Protein AF-A0A522DNY0-F1 (afdb_monomer_lite)

Structure (mmCIF, N/CA/C/O backbone):
data_AF-A0A522DNY0-F1
#
_entry.id   AF-A0A522DNY0-F1
#
loop_
_atom_site.group_PDB
_atom_site.id
_atom_site.type_symbol
_atom_site.label_atom_id
_atom_site.label_alt_id
_atom_site.label_comp_id
_atom_site.label_asym_id
_atom_site.label_entity_id
_atom_site.label_seq_id
_atom_site.pdbx_PDB_ins_code
_atom_site.Cartn_x
_atom_site.Cartn_y
_atom_site.Cartn_z
_atom_site.occupancy
_atom_site.B_iso_or_equiv
_atom_site.auth_seq_id
_atom_site.auth_comp_id
_atom_site.auth_asym_id
_atom_site.auth_atom_id
_atom_site.pdbx_PDB_model_num
ATOM 1 N N . MET A 1 1 ? -30.143 -0.072 40.957 1.00 42.34 1 MET A N 1
ATOM 2 C CA . MET A 1 1 ? -28.776 0.482 41.104 1.00 42.34 1 MET A CA 1
ATOM 3 C C . MET A 1 1 ? -27.860 0.169 39.897 1.00 42.34 1 MET A C 1
ATOM 5 O O . MET A 1 1 ? -26.720 -0.208 40.100 1.00 42.34 1 MET A O 1
ATOM 9 N N . ARG A 1 2 ? -28.293 0.332 38.629 1.00 51.50 2 ARG A N 1
ATOM 10 C CA . ARG A 1 2 ? -27.444 0.028 37.440 1.00 51.50 2 ARG A CA 1
ATOM 11 C C . ARG A 1 2 ? -26.803 1.249 36.758 1.00 51.50 2 ARG A C 1
ATOM 13 O O . ARG A 1 2 ? -25.937 1.082 35.916 1.00 51.50 2 ARG A O 1
ATOM 20 N N . ARG A 1 3 ? -27.183 2.473 37.142 1.00 47.75 3 ARG A N 1
ATOM 21 C CA . ARG A 1 3 ? -26.620 3.720 36.584 1.00 47.75 3 ARG A CA 1
ATOM 22 C C . ARG A 1 3 ? -25.229 4.086 37.120 1.00 47.75 3 ARG A C 1
ATOM 24 O O . ARG A 1 3 ? -24.562 4.895 36.500 1.00 47.75 3 ARG A O 1
ATOM 31 N N . ALA A 1 4 ? -24.793 3.503 38.238 1.00 50.81 4 ALA A N 1
ATOM 32 C CA . ALA A 1 4 ? -23.504 3.826 38.858 1.00 50.81 4 ALA A CA 1
ATOM 33 C C . ALA A 1 4 ? -22.299 3.112 38.211 1.00 50.81 4 ALA A C 1
ATOM 35 O O . ALA A 1 4 ? -21.166 3.451 38.522 1.00 50.81 4 ALA A O 1
ATOM 36 N N . ALA A 1 5 ? -22.541 2.136 37.327 1.00 57.25 5 ALA A N 1
ATOM 37 C CA . ALA A 1 5 ? -21.500 1.398 36.605 1.00 57.25 5 ALA A CA 1
ATOM 38 C C . ALA A 1 5 ? -21.316 1.872 35.149 1.00 57.25 5 ALA A C 1
ATOM 40 O O . ALA A 1 5 ? -20.497 1.317 34.424 1.00 57.25 5 ALA A O 1
ATOM 41 N N . LEU A 1 6 ? -22.101 2.861 34.708 1.00 62.12 6 LEU A N 1
ATOM 42 C CA . LEU A 1 6 ? -21.990 3.452 33.377 1.00 62.12 6 LEU A CA 1
ATOM 43 C C . LEU A 1 6 ? -21.106 4.697 33.451 1.00 62.12 6 LEU A C 1
ATOM 45 O O . LEU A 1 6 ? -21.244 5.498 34.378 1.00 62.12 6 LEU A O 1
ATOM 49 N N . ALA A 1 7 ? -20.217 4.849 32.470 1.00 62.66 7 ALA A N 1
ATOM 50 C CA . ALA A 1 7 ? -19.355 6.016 32.337 1.00 62.66 7 ALA A CA 1
ATOM 51 C C . ALA A 1 7 ? -20.195 7.302 32.292 1.00 62.66 7 ALA A C 1
ATOM 53 O O . ALA A 1 7 ? -21.151 7.402 31.519 1.00 62.66 7 ALA A O 1
ATOM 54 N N . GLN A 1 8 ? -19.853 8.277 33.137 1.00 65.25 8 GLN A N 1
ATOM 55 C CA . GLN A 1 8 ? -20.550 9.566 33.181 1.00 65.25 8 GLN A CA 1
ATOM 56 C C . GLN A 1 8 ? -19.907 10.591 32.250 1.00 65.25 8 GLN A C 1
ATOM 58 O O . GLN A 1 8 ? -20.594 11.502 31.783 1.00 65.25 8 GLN A O 1
ATOM 63 N N . LYS A 1 9 ? -18.611 10.436 31.960 1.00 73.88 9 LYS A N 1
ATOM 64 C CA . LYS A 1 9 ? -17.871 11.268 31.014 1.00 73.88 9 LYS A CA 1
ATOM 65 C C . LYS A 1 9 ? -17.245 10.417 29.912 1.00 73.88 9 LYS A C 1
ATOM 67 O O . LYS A 1 9 ? -16.915 9.258 30.159 1.00 73.88 9 LYS A O 1
ATOM 72 N N . PRO A 1 10 ? -17.064 10.973 28.699 1.00 73.88 10 PRO A N 1
ATOM 73 C CA . PRO A 1 10 ? -16.437 10.248 27.594 1.00 73.88 10 PRO A CA 1
ATOM 74 C C . PRO A 1 10 ? -15.044 9.719 27.962 1.00 73.88 10 PRO A C 1
ATOM 76 O O . PRO A 1 10 ? -14.684 8.611 27.584 1.00 73.88 10 PRO A O 1
ATOM 79 N N . GLU A 1 11 ? -14.302 10.473 28.773 1.00 77.75 11 GLU A N 1
ATOM 80 C CA . GLU A 1 11 ? -12.969 10.111 29.272 1.00 77.75 11 GLU A CA 1
ATOM 81 C C . GLU A 1 11 ? -12.954 8.825 30.121 1.00 77.75 11 GLU A C 1
ATOM 83 O O . GLU A 1 11 ? -11.937 8.137 30.171 1.00 77.75 11 GLU A O 1
ATOM 88 N N . ASP A 1 12 ? -14.076 8.478 30.762 1.00 74.38 12 ASP A N 1
ATOM 89 C CA . ASP A 1 12 ? -14.190 7.290 31.619 1.00 74.38 12 ASP A CA 1
ATOM 90 C C . ASP A 1 12 ? -14.415 6.004 30.799 1.00 74.38 12 ASP A C 1
ATOM 92 O O . ASP A 1 12 ? -14.353 4.888 31.326 1.00 74.38 12 ASP A O 1
ATOM 96 N 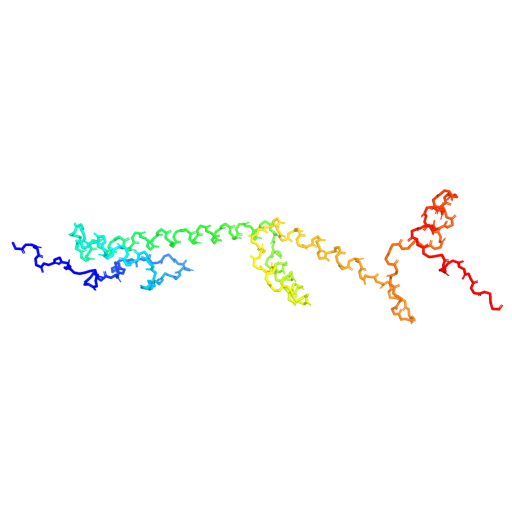N . VAL A 1 13 ? -14.705 6.144 29.501 1.00 74.44 13 VAL A N 1
ATOM 97 C CA . VAL A 1 13 ? -14.929 5.026 28.585 1.00 74.44 13 VAL A CA 1
ATOM 98 C C . VAL A 1 13 ? -13.583 4.517 28.076 1.00 74.44 13 VAL A C 1
ATOM 100 O O . VAL A 1 13 ? -12.924 5.147 27.245 1.00 74.44 13 VAL A O 1
ATOM 103 N N . LYS A 1 14 ? -13.188 3.335 28.550 1.00 78.75 14 LYS A N 1
ATOM 104 C CA . LYS A 1 14 ? -11.971 2.653 28.101 1.00 78.75 14 LYS A CA 1
ATOM 105 C C . LYS A 1 14 ? -12.127 2.137 26.670 1.00 78.75 14 LYS A C 1
ATOM 107 O O . LYS A 1 14 ? -13.038 1.367 26.383 1.00 78.75 14 LYS A O 1
ATOM 112 N N . ILE A 1 15 ? -11.216 2.555 25.794 1.00 80.94 15 ILE A N 1
ATOM 113 C CA . ILE A 1 15 ? -11.073 2.037 24.430 1.00 80.94 15 ILE A CA 1
ATOM 114 C C . ILE A 1 15 ? -10.021 0.930 24.491 1.00 80.94 15 ILE A C 1
ATOM 116 O O . ILE A 1 15 ? -8.822 1.192 24.439 1.00 80.94 15 ILE A O 1
ATOM 120 N N . GLU A 1 16 ? -10.473 -0.305 24.659 1.00 83.56 16 GLU A N 1
ATOM 121 C CA . GLU A 1 16 ? -9.613 -1.487 24.724 1.00 83.56 16 GLU A CA 1
ATOM 122 C C . GLU A 1 16 ? -10.162 -2.553 23.775 1.00 83.56 16 GLU A C 1
ATOM 124 O O . GLU A 1 16 ? -11.381 -2.689 23.633 1.00 83.56 16 GLU A O 1
ATOM 129 N N . LEU A 1 17 ? -9.266 -3.303 23.125 1.00 81.50 17 LEU A N 1
ATOM 130 C CA . LEU A 1 17 ? -9.658 -4.471 22.339 1.00 81.50 17 LEU A CA 1
ATOM 131 C C . LEU A 1 17 ? -10.264 -5.544 23.256 1.00 81.50 17 LEU A C 1
ATOM 133 O O . LEU A 1 17 ? -9.814 -5.690 24.399 1.00 81.50 17 LEU A O 1
ATOM 137 N N . PRO A 1 18 ? -11.225 -6.339 22.759 1.00 80.69 18 PRO A N 1
ATOM 138 C CA . PRO A 1 18 ? -11.672 -7.536 23.456 1.00 80.69 18 PRO A CA 1
ATOM 139 C C . PRO A 1 18 ? -10.493 -8.461 23.760 1.00 80.69 18 PRO A C 1
ATOM 141 O O . PRO A 1 18 ? -9.578 -8.607 22.948 1.00 80.69 18 PRO A O 1
ATOM 144 N N . LYS A 1 19 ? -10.529 -9.132 24.914 1.00 77.88 19 LYS A N 1
ATOM 145 C CA . LYS A 1 19 ? -9.466 -10.069 25.326 1.00 77.88 19 LYS A CA 1
ATOM 146 C C . LYS A 1 19 ? -9.294 -11.238 24.355 1.00 77.88 19 LYS A C 1
ATOM 148 O O . LYS A 1 19 ? -8.193 -11.766 24.237 1.00 77.88 19 LYS A O 1
ATOM 153 N N . ASP A 1 20 ? -10.369 -11.591 23.658 1.00 78.25 20 ASP A N 1
ATOM 154 C CA . ASP A 1 20 ? -10.414 -12.696 22.703 1.00 78.25 20 ASP A CA 1
ATOM 155 C C . ASP A 1 20 ? -10.153 -12.243 21.256 1.00 78.25 20 ASP A C 1
ATOM 157 O O . ASP A 1 20 ? -10.244 -13.049 20.331 1.00 78.25 20 ASP A O 1
ATOM 161 N N . PHE A 1 21 ? -9.822 -10.963 21.033 1.00 77.56 21 PHE A N 1
ATOM 162 C CA . PHE A 1 21 ? -9.539 -10.447 19.698 1.00 77.56 21 PHE A CA 1
ATOM 163 C C . PHE A 1 21 ? -8.267 -11.082 19.133 1.00 77.56 21 PHE A C 1
ATOM 165 O O . PHE A 1 21 ? -7.156 -10.869 19.626 1.00 77.56 21 PHE A O 1
ATOM 172 N N . GLN A 1 22 ? -8.436 -11.851 18.062 1.00 76.50 22 GLN A N 1
ATOM 173 C CA . GLN A 1 22 ? -7.336 -12.446 17.322 1.00 76.50 22 GLN A CA 1
ATOM 174 C C . GLN A 1 22 ? -7.057 -11.609 16.086 1.00 76.50 22 GLN A C 1
ATOM 176 O O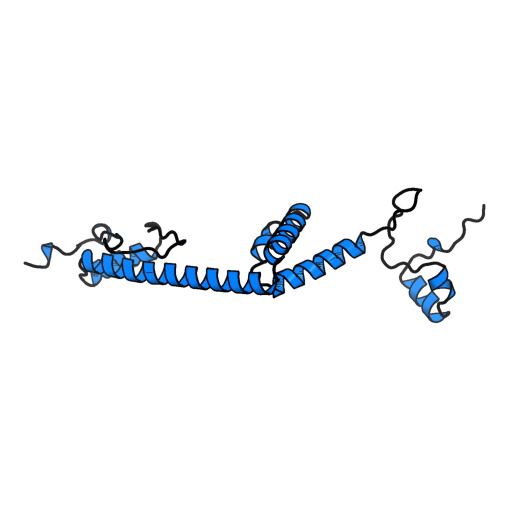 . GLN A 1 22 ? -7.929 -11.432 15.241 1.00 76.50 22 GLN A O 1
ATOM 181 N N . VAL A 1 23 ? -5.822 -11.133 15.957 1.00 72.62 23 VAL A N 1
ATOM 182 C CA . VAL A 1 23 ? -5.384 -10.474 14.729 1.00 72.62 23 VAL A CA 1
ATOM 183 C C . VAL A 1 23 ? -5.042 -11.552 13.694 1.00 72.62 23 VAL A C 1
ATOM 185 O O . VAL A 1 23 ? -4.209 -12.417 13.981 1.00 72.62 23 VAL A O 1
ATOM 188 N N . PRO A 1 24 ? -5.651 -11.534 12.496 1.00 66.81 24 PRO A N 1
ATOM 189 C CA . PRO A 1 24 ? -5.217 -12.356 11.373 1.00 66.81 24 PRO A CA 1
ATOM 190 C C . PRO A 1 24 ? -3.706 -12.261 11.118 1.00 66.81 24 PRO A C 1
ATOM 192 O O . PRO A 1 24 ? -3.104 -11.192 11.238 1.00 66.81 24 PRO A O 1
ATOM 195 N N . GLN A 1 25 ? -3.084 -13.390 10.757 1.00 61.88 25 GLN A N 1
ATOM 196 C CA . GLN A 1 25 ? -1.635 -13.463 10.548 1.00 61.88 25 GLN A CA 1
ATOM 197 C C . GLN A 1 25 ? -1.156 -12.418 9.528 1.00 61.88 25 GLN A C 1
ATOM 199 O O . GLN A 1 25 ? -1.651 -12.361 8.404 1.00 61.88 25 GLN A O 1
ATOM 204 N N . GLY A 1 26 ? -0.144 -11.636 9.914 1.00 62.62 26 GLY A N 1
ATOM 205 C CA . GLY A 1 26 ? 0.544 -10.692 9.027 1.00 62.62 26 GLY A CA 1
ATOM 206 C C . GLY A 1 26 ? -0.020 -9.269 8.997 1.00 62.62 26 GLY A C 1
ATOM 207 O O . GLY A 1 26 ? 0.540 -8.438 8.287 1.00 62.62 26 GLY A O 1
ATOM 208 N N . VAL A 1 27 ? -1.068 -8.967 9.770 1.00 67.19 27 VAL A N 1
ATOM 209 C CA . VAL A 1 27 ? -1.576 -7.599 9.956 1.00 67.19 27 VAL A CA 1
ATOM 210 C C . VAL A 1 27 ? -1.310 -7.153 11.393 1.00 67.19 27 VAL A C 1
ATOM 212 O O . VAL A 1 27 ? -1.513 -7.922 12.327 1.00 67.19 27 VAL A O 1
ATOM 215 N N . GLU A 1 28 ? -0.828 -5.925 11.589 1.00 70.31 28 GLU A N 1
ATOM 216 C CA . GLU A 1 28 ? -0.639 -5.338 12.919 1.00 70.31 28 GLU A CA 1
ATOM 217 C C . GLU A 1 28 ? -1.739 -4.299 13.161 1.00 70.31 28 GLU A C 1
ATOM 219 O O . GLU A 1 28 ? -1.717 -3.219 12.579 1.00 70.31 28 GLU A O 1
ATOM 224 N N . PHE A 1 29 ? -2.703 -4.610 14.031 1.00 78.38 29 PHE A N 1
ATOM 225 C CA . PHE A 1 29 ? -3.708 -3.636 14.453 1.00 78.38 29 PHE A CA 1
ATOM 226 C C . PHE A 1 29 ? -3.307 -3.010 15.788 1.00 78.38 29 PHE A C 1
ATOM 228 O O . PHE A 1 29 ? -3.197 -3.696 16.805 1.00 78.38 29 PHE A O 1
ATOM 235 N N . LYS A 1 30 ? -3.116 -1.690 15.792 1.00 80.06 30 LYS A N 1
ATOM 236 C CA . LYS A 1 30 ? -2.884 -0.893 17.001 1.00 80.06 30 LYS A CA 1
ATOM 237 C C . LYS A 1 30 ? -4.023 0.101 17.174 1.00 80.06 30 LYS A C 1
ATOM 239 O O . LYS A 1 30 ? -4.356 0.835 16.243 1.00 80.06 30 LYS A O 1
ATOM 244 N N . ILE A 1 31 ? -4.591 0.151 18.378 1.00 80.31 31 ILE A N 1
ATOM 245 C CA . ILE A 1 31 ? -5.485 1.246 18.755 1.00 80.31 31 ILE A CA 1
ATOM 246 C C . ILE A 1 31 ? -4.640 2.516 18.812 1.00 80.31 31 ILE A C 1
ATOM 248 O O . ILE A 1 31 ? -3.714 2.617 19.615 1.00 80.31 31 ILE A O 1
ATOM 252 N N . ASP A 1 32 ? -4.988 3.481 17.972 1.00 80.88 32 ASP A N 1
ATOM 253 C CA . ASP A 1 32 ? -4.467 4.836 18.066 1.00 80.88 32 ASP A CA 1
ATOM 254 C C . ASP A 1 32 ? -5.525 5.728 18.733 1.00 80.88 32 ASP A C 1
ATOM 256 O O . ASP A 1 32 ? -6.503 6.099 18.079 1.00 80.88 32 ASP A O 1
ATOM 260 N N . PRO A 1 33 ? -5.364 6.075 20.021 1.00 72.31 33 PRO A N 1
ATOM 261 C CA . PRO A 1 33 ? -6.342 6.870 20.754 1.00 72.31 33 PRO A CA 1
ATOM 262 C C . PRO A 1 33 ? -6.451 8.315 20.243 1.00 72.31 33 PRO A C 1
ATOM 264 O O . PRO A 1 33 ? -7.411 8.999 20.587 1.00 72.31 33 PRO A O 1
ATOM 267 N N . ALA A 1 34 ? -5.511 8.790 19.414 1.00 78.50 34 ALA A N 1
ATOM 268 C CA . ALA A 1 34 ? -5.590 10.113 18.800 1.00 78.50 34 ALA A CA 1
ATOM 269 C C . ALA A 1 34 ? -6.613 10.178 17.653 1.00 78.50 34 ALA A C 1
ATOM 271 O O . ALA A 1 34 ? -6.960 11.268 17.188 1.00 78.50 34 ALA A O 1
ATOM 272 N N . LYS A 1 35 ? -7.115 9.027 17.186 1.00 80.00 35 LYS A N 1
ATOM 273 C CA . LYS A 1 35 ? -8.083 8.975 16.095 1.00 80.00 35 LYS A CA 1
ATOM 274 C C . LYS A 1 35 ? -9.438 9.569 16.514 1.00 80.00 35 LYS A C 1
ATOM 276 O O . LYS A 1 35 ? -10.016 9.158 17.526 1.00 80.00 35 LYS A O 1
ATOM 281 N N . PRO A 1 36 ? -10.003 10.499 15.723 1.00 85.06 36 PRO A N 1
ATOM 282 C CA . PRO A 1 36 ? -11.230 11.208 16.084 1.00 85.06 36 PRO A CA 1
ATOM 283 C C . PRO A 1 36 ? -12.455 10.288 16.190 1.00 85.06 36 PRO A C 1
ATOM 285 O O . PRO A 1 36 ? -13.424 10.643 16.865 1.00 85.06 36 PRO A O 1
ATOM 288 N N . GLU A 1 37 ? -12.450 9.113 15.551 1.00 85.50 37 GLU A N 1
ATOM 289 C CA . GLU A 1 37 ? -13.510 8.113 15.709 1.00 85.50 37 GLU A CA 1
ATOM 290 C C . GLU A 1 37 ? -13.659 7.598 17.147 1.00 85.50 37 GLU A C 1
ATOM 292 O O . GLU A 1 37 ? -14.791 7.402 17.591 1.00 85.50 37 GLU A O 1
ATOM 297 N N . PHE A 1 38 ? -12.570 7.453 17.911 1.00 85.06 38 PHE A N 1
ATOM 298 C CA . PHE A 1 38 ? -12.655 6.948 19.282 1.00 85.06 38 PHE A CA 1
ATOM 299 C C . PHE A 1 38 ? -13.244 7.986 20.235 1.00 85.06 38 PHE A C 1
ATOM 301 O O . PHE A 1 38 ? -14.091 7.640 21.053 1.00 85.06 38 PHE A O 1
ATOM 308 N N . ALA A 1 39 ? -12.927 9.272 20.059 1.00 86.06 39 ALA A N 1
ATOM 309 C CA . ALA A 1 39 ? -13.575 10.346 20.815 1.00 86.06 39 ALA A CA 1
ATOM 310 C C . ALA A 1 39 ? -15.094 10.402 20.547 1.00 86.06 39 ALA A C 1
ATOM 312 O O . ALA A 1 39 ? -15.901 10.580 21.464 1.00 86.06 39 ALA A O 1
ATOM 313 N N . LYS A 1 40 ? -15.510 10.192 19.289 1.00 87.75 40 LYS A N 1
ATOM 314 C CA . LYS A 1 40 ? -16.934 10.091 18.923 1.00 87.75 40 LYS A CA 1
ATOM 315 C C . LYS A 1 40 ? -17.592 8.857 19.536 1.00 87.75 40 LYS A C 1
ATOM 317 O O . LYS A 1 40 ? -18.728 8.957 19.996 1.00 87.75 40 LYS A O 1
ATOM 322 N N . LEU A 1 41 ? -16.890 7.724 19.566 1.00 87.38 41 LEU A N 1
ATOM 323 C CA . LEU A 1 41 ? -17.370 6.489 20.183 1.00 87.38 41 LEU A CA 1
ATOM 324 C C . LEU A 1 41 ? -17.571 6.660 21.691 1.00 87.38 41 LEU A C 1
ATOM 326 O O . LEU A 1 41 ? -18.626 6.299 22.200 1.00 87.38 41 LEU A O 1
ATOM 330 N N . GLN A 1 42 ? -16.621 7.281 22.391 1.00 85.88 42 GLN A N 1
ATOM 331 C CA . GLN A 1 42 ? -16.740 7.594 23.817 1.00 85.88 42 GLN A CA 1
ATOM 332 C C . GLN A 1 42 ? -17.928 8.527 24.100 1.00 85.88 42 GLN A C 1
ATOM 334 O O . GLN A 1 42 ? -18.726 8.274 25.004 1.00 85.88 42 GLN A O 1
ATOM 339 N N . ALA A 1 43 ? -18.105 9.581 23.295 1.00 86.81 43 ALA A N 1
ATOM 340 C CA . ALA A 1 43 ? -19.244 10.489 23.426 1.00 86.81 43 ALA A CA 1
ATOM 341 C C . ALA A 1 43 ? -20.587 9.785 23.154 1.00 86.81 43 ALA A C 1
ATOM 343 O O . ALA A 1 43 ? -21.566 10.005 23.872 1.00 86.81 43 ALA A O 1
ATOM 344 N N . ALA A 1 44 ? -20.637 8.913 22.144 1.00 86.25 44 ALA A N 1
ATOM 345 C CA . ALA A 1 44 ? -21.809 8.098 21.842 1.00 86.25 44 ALA A CA 1
ATOM 346 C C . ALA A 1 44 ? -22.104 7.094 22.966 1.00 86.25 44 ALA A C 1
ATOM 348 O O . ALA A 1 44 ? -23.262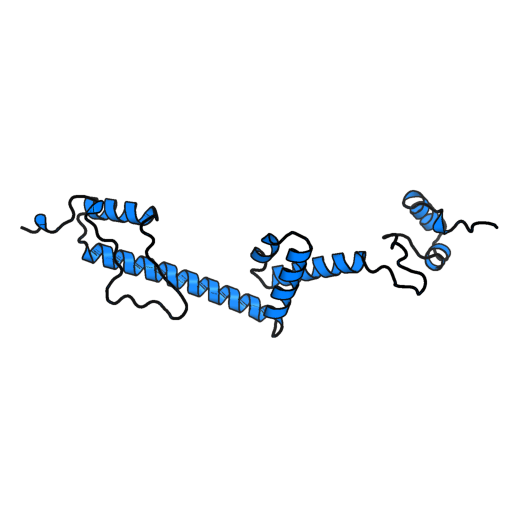 6.937 23.351 1.00 86.25 44 ALA A O 1
ATOM 349 N N . ALA A 1 45 ? -21.073 6.475 23.540 1.00 87.94 45 ALA A N 1
ATOM 350 C CA . ALA A 1 45 ? -21.205 5.536 24.643 1.00 87.94 45 ALA A CA 1
ATOM 351 C C . ALA A 1 45 ? -21.856 6.185 25.866 1.00 87.94 45 ALA A C 1
ATOM 353 O O . ALA A 1 45 ? -22.828 5.647 26.391 1.00 87.94 45 ALA A O 1
ATOM 354 N N . VAL A 1 46 ? -21.419 7.385 26.253 1.00 86.81 46 VAL A N 1
ATOM 355 C CA . VAL A 1 46 ? -22.047 8.135 27.354 1.00 86.81 46 VAL A CA 1
ATOM 356 C C . VAL A 1 46 ? -23.470 8.561 27.003 1.00 86.81 46 VAL A C 1
ATOM 358 O O . VAL A 1 46 ? -24.388 8.368 27.800 1.00 86.81 46 VAL A O 1
ATOM 361 N N . LYS A 1 47 ? -23.689 9.093 25.792 1.00 87.31 47 LYS A N 1
ATOM 362 C CA . LYS A 1 47 ? -25.014 9.543 25.335 1.00 87.31 47 LYS A CA 1
ATOM 363 C C . LYS A 1 47 ? -26.052 8.417 25.345 1.00 87.31 47 LYS A C 1
ATOM 365 O O . LYS A 1 47 ? -27.215 8.662 25.658 1.00 87.31 47 LYS A O 1
ATOM 370 N N . HIS A 1 48 ? -25.640 7.204 24.984 1.00 86.75 48 HIS A N 1
ATOM 371 C CA . HIS A 1 48 ? -26.519 6.041 24.869 1.00 86.75 48 HIS A CA 1
ATOM 372 C C . HIS A 1 48 ? -26.453 5.096 26.077 1.00 86.75 48 HIS A C 1
ATOM 374 O O . HIS A 1 48 ? -27.188 4.113 26.115 1.00 86.75 48 HIS A O 1
ATOM 380 N N . GLY A 1 49 ? -25.627 5.404 27.081 1.00 85.12 49 GLY A N 1
ATOM 381 C CA . GLY A 1 49 ? -25.470 4.581 28.277 1.00 85.12 49 GLY A CA 1
ATOM 382 C C . GLY A 1 49 ? -24.890 3.195 27.986 1.00 85.12 49 GLY A C 1
ATOM 383 O O . GLY A 1 49 ? -25.329 2.220 28.593 1.00 85.12 49 GLY A O 1
ATOM 384 N N . LEU A 1 50 ? -23.941 3.100 27.050 1.00 83.94 50 LEU A N 1
ATOM 385 C CA . LEU A 1 50 ? -23.218 1.860 26.765 1.00 83.94 50 LEU A CA 1
ATOM 386 C C . LEU A 1 50 ? -22.250 1.534 27.910 1.00 83.94 50 LEU A C 1
ATOM 388 O O . LEU A 1 50 ? -21.611 2.425 28.475 1.00 83.94 50 LEU A O 1
ATOM 392 N N . SER A 1 51 ? -22.138 0.249 28.251 1.00 83.06 51 SER A N 1
ATOM 393 C CA . SER A 1 51 ? -21.107 -0.234 29.172 1.00 83.06 51 SER A CA 1
ATOM 394 C C . SER A 1 51 ? -19.740 -0.249 28.486 1.00 83.06 51 SER A C 1
ATOM 396 O O . SER A 1 51 ? -19.652 -0.344 27.263 1.00 83.06 51 SER A O 1
ATOM 398 N N . SER A 1 52 ? -18.661 -0.211 29.269 1.00 79.00 52 SER A N 1
ATOM 399 C CA . SER A 1 52 ? -17.300 -0.327 28.728 1.00 79.00 52 SER A CA 1
ATOM 400 C C . SER A 1 52 ? -17.076 -1.646 27.983 1.00 79.00 52 SER A C 1
ATOM 402 O O . SER A 1 52 ? -16.381 -1.654 26.979 1.00 79.00 52 SER A O 1
ATOM 404 N N . GLU A 1 53 ? -17.709 -2.737 28.427 1.00 81.62 53 GLU A N 1
ATOM 405 C CA . GLU A 1 53 ? -17.681 -4.035 27.736 1.00 81.62 53 GLU A CA 1
ATOM 406 C C . GLU A 1 53 ? -18.311 -3.942 26.340 1.00 81.62 53 GLU A C 1
ATOM 408 O O . GLU A 1 53 ? -17.671 -4.298 25.357 1.00 81.62 53 GLU A O 1
ATOM 413 N N . ALA A 1 54 ? -19.496 -3.330 26.225 1.00 84.06 54 ALA A N 1
ATOM 414 C CA . ALA A 1 54 ? -20.137 -3.111 24.929 1.00 84.06 54 ALA A CA 1
ATOM 415 C C . ALA A 1 54 ? -19.304 -2.195 24.014 1.00 84.06 54 ALA A C 1
ATOM 417 O O . ALA A 1 54 ? -19.315 -2.352 22.796 1.00 84.06 54 ALA A O 1
ATOM 418 N N . VAL A 1 55 ? -18.573 -1.232 24.583 1.00 86.06 55 VAL A N 1
ATOM 419 C CA . VAL A 1 55 ? -17.638 -0.399 23.813 1.00 86.06 55 VAL A CA 1
ATOM 420 C C . VAL A 1 55 ? -16.443 -1.216 23.328 1.00 86.06 55 VAL A C 1
ATOM 422 O O . VAL A 1 55 ? -16.086 -1.094 22.159 1.00 86.06 55 VAL A O 1
ATOM 425 N N . SER A 1 56 ? -15.857 -2.068 24.171 1.00 85.69 56 SER A N 1
ATOM 426 C CA . SER A 1 56 ? -14.790 -2.984 23.759 1.00 85.69 56 SER A CA 1
ATOM 427 C C . SER A 1 56 ? -15.234 -3.912 22.632 1.00 85.69 56 SER A C 1
ATOM 429 O O . SER A 1 56 ? -14.499 -4.053 21.657 1.00 85.69 56 SER A O 1
ATOM 431 N N . ASP A 1 57 ? -16.449 -4.461 22.689 1.00 85.38 57 ASP A N 1
ATOM 432 C CA . ASP A 1 57 ? -16.997 -5.290 21.608 1.00 85.38 57 ASP A CA 1
ATOM 433 C C . ASP A 1 57 ? -17.099 -4.510 20.288 1.00 85.38 57 ASP A C 1
ATOM 435 O O . ASP A 1 57 ? -16.684 -4.995 19.235 1.00 85.38 57 ASP A O 1
ATOM 439 N N . LEU A 1 58 ? -17.581 -3.262 20.334 1.00 87.88 58 LEU A N 1
ATOM 440 C CA . LEU A 1 58 ? -17.656 -2.391 19.154 1.00 87.88 58 LEU A CA 1
ATOM 441 C C . LEU A 1 58 ? -16.271 -2.051 18.587 1.00 87.88 58 LEU A C 1
ATOM 443 O O . LEU A 1 58 ? -16.097 -2.005 17.368 1.00 87.88 58 LEU A O 1
ATOM 447 N N . VAL A 1 59 ? -15.281 -1.823 19.454 1.00 88.44 59 VAL A N 1
ATOM 448 C CA . VAL A 1 59 ? -13.884 -1.619 19.046 1.00 88.44 59 VAL A CA 1
ATOM 449 C C . VAL A 1 59 ? -13.323 -2.891 18.409 1.00 88.44 59 VAL A C 1
ATOM 451 O O . VAL A 1 59 ? -12.609 -2.791 17.415 1.00 88.44 59 VAL A O 1
ATOM 454 N N . GLY A 1 60 ? -13.687 -4.069 18.922 1.00 86.00 60 GLY A N 1
ATOM 455 C CA . GLY A 1 60 ? -13.363 -5.363 18.325 1.00 86.00 60 GLY A CA 1
ATOM 456 C C . GLY A 1 60 ? -13.900 -5.492 16.903 1.00 86.00 60 GLY A C 1
ATOM 457 O O . GLY A 1 60 ? -13.121 -5.704 15.981 1.00 86.00 60 GLY A O 1
ATOM 458 N N . VAL A 1 61 ? -15.200 -5.253 16.698 1.00 87.44 61 VAL A N 1
ATOM 459 C CA . VAL A 1 61 ? -15.821 -5.283 15.359 1.00 87.44 61 VAL A CA 1
ATOM 460 C C . VAL A 1 61 ? -15.146 -4.287 14.413 1.00 87.44 61 VAL A C 1
ATOM 462 O O . VAL A 1 61 ? -14.841 -4.618 13.268 1.00 87.44 61 VAL A O 1
ATOM 465 N N . TYR A 1 62 ? -14.861 -3.067 14.877 1.00 87.56 62 TYR A N 1
ATOM 466 C CA . TYR A 1 62 ? -14.131 -2.090 14.070 1.00 87.56 62 TYR A CA 1
ATOM 467 C C . TYR A 1 62 ? -12.741 -2.607 13.680 1.00 87.56 62 TYR A C 1
ATOM 469 O O . TYR A 1 62 ? -12.373 -2.560 12.505 1.00 87.56 62 TYR A O 1
ATOM 477 N N . ALA A 1 63 ? -11.993 -3.155 14.635 1.00 86.62 63 ALA A N 1
ATOM 478 C CA . ALA A 1 63 ? -10.676 -3.719 14.387 1.00 86.62 63 ALA A CA 1
ATOM 479 C C . ALA A 1 63 ? -10.729 -4.862 13.360 1.00 86.62 63 ALA A C 1
ATOM 481 O O . ALA A 1 63 ? -9.936 -4.864 12.419 1.00 86.62 63 ALA A O 1
ATOM 482 N N . GLU A 1 64 ? -11.705 -5.769 13.460 1.00 85.25 64 GLU A N 1
ATOM 483 C CA . GLU A 1 64 ? -11.930 -6.832 12.471 1.00 85.25 64 GLU A CA 1
ATOM 484 C C . GLU A 1 64 ? -12.188 -6.264 11.072 1.00 85.25 64 GLU A C 1
ATOM 486 O O . GLU A 1 64 ? -11.602 -6.739 10.098 1.00 85.25 64 GLU A O 1
ATOM 491 N N . THR A 1 65 ? -13.016 -5.219 10.952 1.00 86.56 65 THR A N 1
ATOM 492 C CA . THR A 1 65 ? -13.295 -4.601 9.644 1.00 86.56 65 THR A CA 1
ATOM 493 C C . THR A 1 65 ? -12.059 -3.957 9.025 1.00 86.56 65 THR A C 1
ATOM 495 O O . THR A 1 65 ? -11.813 -4.129 7.830 1.00 86.56 65 THR A O 1
ATOM 498 N N . VAL A 1 66 ? -11.254 -3.255 9.829 1.00 87.00 66 VAL A N 1
ATOM 499 C CA . VAL A 1 66 ? -10.011 -2.628 9.369 1.00 87.00 66 VAL A CA 1
ATOM 500 C C . VAL A 1 66 ? -9.040 -3.705 8.905 1.00 87.00 66 VAL A C 1
ATOM 502 O O . VAL A 1 66 ? -8.581 -3.657 7.764 1.00 87.00 66 VAL A O 1
ATOM 505 N N . VAL A 1 67 ? -8.800 -4.727 9.727 1.00 86.38 67 VAL A N 1
ATOM 506 C CA . VAL A 1 67 ? -7.874 -5.807 9.373 1.00 86.38 67 VAL A CA 1
ATOM 507 C C . VAL A 1 67 ? -8.356 -6.583 8.142 1.00 86.38 67 VAL A C 1
ATOM 509 O O . VAL A 1 67 ? -7.564 -6.867 7.243 1.00 86.38 67 VAL A O 1
ATOM 512 N N . GLY A 1 68 ? -9.653 -6.880 8.044 1.00 84.69 68 GLY A N 1
ATOM 513 C CA . GLY A 1 68 ? -10.236 -7.530 6.869 1.00 84.69 68 GLY A CA 1
ATOM 514 C C . GLY A 1 68 ? -10.080 -6.698 5.591 1.00 84.69 68 GLY A C 1
ATOM 515 O O . GLY A 1 68 ? -9.789 -7.239 4.518 1.00 84.69 68 GLY A O 1
ATOM 516 N N . SER A 1 69 ? -10.208 -5.372 5.696 1.00 86.19 69 SER A N 1
ATOM 517 C CA . SER A 1 69 ? -9.988 -4.466 4.566 1.00 86.19 69 SER A CA 1
ATOM 518 C C . SER A 1 69 ? -8.524 -4.451 4.115 1.00 86.19 69 SER A C 1
ATOM 520 O O . SER A 1 69 ? -8.252 -4.568 2.919 1.00 86.19 69 SER A O 1
ATOM 522 N N . GLU A 1 70 ? -7.573 -4.413 5.052 1.00 84.69 70 GLU A N 1
ATOM 523 C CA . GLU A 1 70 ? -6.140 -4.449 4.748 1.00 84.69 70 GLU A CA 1
ATOM 524 C C . GLU A 1 70 ? -5.728 -5.779 4.117 1.00 84.69 70 GLU A C 1
ATOM 526 O O . GLU A 1 70 ? -5.011 -5.787 3.115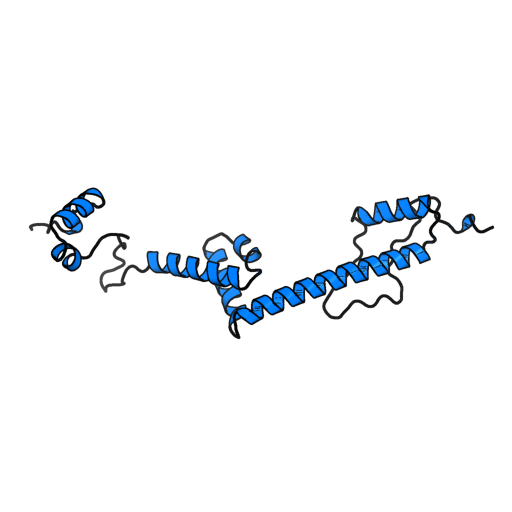 1.00 84.69 70 GLU A O 1
ATOM 531 N N . ALA A 1 71 ? -6.245 -6.900 4.627 1.00 83.62 71 ALA A N 1
ATOM 532 C CA . ALA A 1 71 ? -6.030 -8.217 4.036 1.00 83.62 71 ALA A CA 1
ATOM 533 C C . ALA A 1 71 ? -6.545 -8.277 2.586 1.00 83.62 71 ALA A C 1
ATOM 535 O O . ALA A 1 71 ? -5.864 -8.800 1.701 1.00 83.62 71 ALA A O 1
ATOM 536 N N . THR A 1 72 ? -7.711 -7.681 2.317 1.00 86.25 72 THR A N 1
ATOM 537 C CA . THR A 1 72 ? -8.282 -7.599 0.963 1.00 86.25 72 THR A CA 1
ATOM 538 C C . THR A 1 72 ? -7.405 -6.758 0.031 1.00 86.25 72 THR A C 1
ATOM 540 O O . THR A 1 72 ? -7.136 -7.162 -1.102 1.00 86.25 72 THR A O 1
ATOM 543 N N . ILE A 1 73 ? -6.901 -5.615 0.507 1.00 85.88 73 ILE A N 1
ATOM 544 C CA . ILE A 1 73 ? -5.990 -4.748 -0.253 1.00 85.88 73 ILE A CA 1
ATOM 545 C C . ILE A 1 73 ? -4.664 -5.467 -0.535 1.00 85.88 73 ILE A C 1
ATOM 547 O O . ILE A 1 73 ? -4.170 -5.434 -1.664 1.00 85.88 73 ILE A O 1
ATOM 551 N N . ALA A 1 74 ? -4.095 -6.150 0.460 1.00 82.50 74 ALA A N 1
ATOM 552 C CA . ALA A 1 74 ? -2.863 -6.915 0.309 1.00 82.50 74 ALA A CA 1
ATOM 553 C C . ALA A 1 74 ? -3.028 -8.059 -0.702 1.00 82.50 74 ALA A C 1
ATOM 555 O O . ALA A 1 74 ? -2.173 -8.233 -1.574 1.00 82.50 74 ALA A O 1
ATOM 556 N N . ALA A 1 75 ? -4.148 -8.786 -0.648 1.00 85.88 75 ALA A N 1
ATOM 557 C CA . ALA A 1 75 ? -4.478 -9.830 -1.613 1.00 85.88 75 ALA A CA 1
ATOM 558 C C . ALA A 1 75 ? -4.633 -9.267 -3.035 1.00 85.88 75 ALA A C 1
ATOM 560 O O . ALA A 1 75 ? -4.075 -9.822 -3.983 1.00 85.88 75 ALA A O 1
ATOM 561 N N . ALA A 1 76 ? -5.319 -8.131 -3.193 1.00 86.44 76 ALA A N 1
ATOM 562 C CA . ALA A 1 76 ? -5.449 -7.454 -4.481 1.00 86.44 76 ALA A CA 1
ATOM 563 C C . ALA A 1 76 ? -4.082 -7.014 -5.034 1.00 86.44 76 ALA A C 1
ATOM 565 O O . ALA A 1 76 ? -3.775 -7.262 -6.201 1.00 86.44 76 ALA A O 1
ATOM 566 N N . LYS A 1 77 ? -3.215 -6.442 -4.189 1.00 83.25 77 LYS A N 1
ATOM 567 C CA . LYS A 1 77 ? -1.840 -6.079 -4.561 1.00 83.25 77 LYS A CA 1
ATOM 568 C C . LYS A 1 77 ? -1.026 -7.304 -4.984 1.00 83.25 77 LYS A C 1
ATOM 570 O O . LYS A 1 77 ? -0.327 -7.251 -5.993 1.00 83.25 77 LYS A O 1
ATOM 575 N N . ALA A 1 78 ? -1.118 -8.410 -4.247 1.00 81.56 78 ALA A N 1
ATOM 576 C CA . ALA A 1 78 ? -0.437 -9.653 -4.597 1.00 81.56 78 ALA A CA 1
ATOM 577 C C . ALA A 1 78 ? -0.924 -10.206 -5.947 1.00 81.56 78 ALA A C 1
ATOM 579 O O . ALA A 1 78 ? -0.107 -10.621 -6.769 1.00 81.56 78 ALA A O 1
ATOM 580 N N . ALA A 1 79 ? -2.231 -10.139 -6.217 1.00 88.12 79 ALA A N 1
ATOM 581 C CA . ALA A 1 79 ? -2.808 -10.531 -7.500 1.00 88.12 79 ALA A CA 1
ATOM 582 C C . ALA A 1 79 ? -2.306 -9.649 -8.656 1.00 88.12 79 ALA A C 1
ATOM 584 O O . ALA A 1 79 ? -1.986 -10.161 -9.727 1.00 88.12 79 ALA A O 1
ATOM 585 N N . GLU A 1 80 ? -2.180 -8.336 -8.448 1.00 89.12 80 GLU A N 1
ATOM 586 C CA . GLU A 1 80 ? -1.569 -7.429 -9.426 1.00 89.12 80 GLU A CA 1
ATOM 587 C C . GLU A 1 80 ? -0.095 -7.764 -9.680 1.00 89.12 80 GLU A C 1
ATOM 589 O O . GLU A 1 80 ? 0.327 -7.857 -10.831 1.00 89.12 80 GLU A O 1
ATOM 594 N N . VAL A 1 81 ? 0.695 -8.026 -8.636 1.00 81.81 81 VAL A N 1
ATOM 595 C CA . VAL A 1 81 ? 2.099 -8.435 -8.802 1.00 81.81 81 VAL A CA 1
ATOM 596 C C . VAL A 1 81 ? 2.204 -9.770 -9.546 1.00 81.81 81 VAL A C 1
ATOM 598 O O . VAL A 1 81 ? 3.059 -9.911 -10.417 1.00 81.81 81 VAL A O 1
ATOM 601 N N . ALA A 1 82 ? 1.307 -10.724 -9.283 1.00 85.62 82 ALA A N 1
ATOM 602 C CA . ALA A 1 82 ? 1.280 -12.006 -9.985 1.00 85.62 82 ALA A CA 1
ATOM 603 C C . ALA A 1 82 ? 1.048 -11.850 -11.502 1.00 85.62 82 ALA A C 1
ATOM 605 O O . ALA A 1 82 ? 1.663 -12.570 -12.292 1.00 85.62 82 ALA A O 1
ATOM 606 N N . LYS A 1 83 ? 0.245 -10.865 -11.939 1.00 91.38 83 LYS A N 1
ATOM 607 C CA . LYS A 1 83 ? 0.036 -10.556 -13.373 1.00 91.38 83 LYS A CA 1
ATOM 608 C C . LYS A 1 83 ? 1.320 -10.124 -14.092 1.00 91.38 83 LYS A C 1
ATOM 610 O O . LYS A 1 83 ? 1.392 -10.204 -15.316 1.00 91.38 83 LYS A O 1
ATOM 615 N N . LEU A 1 84 ? 2.338 -9.667 -13.362 1.00 87.81 84 LEU A N 1
ATOM 616 C CA . LEU A 1 84 ? 3.637 -9.289 -13.925 1.00 87.81 84 LEU A CA 1
ATOM 617 C C . LEU A 1 84 ? 4.562 -10.493 -14.180 1.00 87.81 84 LEU A C 1
ATOM 619 O O . LEU A 1 84 ? 5.648 -10.312 -14.743 1.00 87.81 84 LEU A O 1
ATOM 623 N N . GLY A 1 85 ? 4.140 -11.703 -13.802 1.00 89.12 85 GLY A N 1
ATOM 624 C CA . GLY A 1 85 ? 4.911 -12.938 -13.923 1.00 89.12 85 GLY A CA 1
ATOM 625 C C . GLY A 1 85 ? 5.972 -13.101 -12.831 1.00 89.12 85 GLY A C 1
ATOM 626 O O . GLY A 1 85 ? 6.090 -12.277 -11.926 1.00 89.12 85 GLY A O 1
ATOM 627 N N . ALA A 1 86 ? 6.782 -14.161 -12.933 1.00 87.50 86 ALA A N 1
ATOM 628 C CA . ALA A 1 86 ? 7.792 -14.524 -11.926 1.00 87.50 86 ALA A CA 1
ATOM 629 C C . ALA A 1 86 ? 8.795 -13.393 -11.613 1.00 87.50 86 ALA A C 1
ATOM 631 O O . ALA A 1 86 ? 9.270 -13.272 -10.488 1.00 87.50 86 ALA A O 1
ATOM 632 N N . ASN A 1 87 ? 9.060 -12.521 -12.590 1.00 87.56 87 ASN A N 1
ATOM 633 C CA . ASN A 1 87 ? 9.973 -11.385 -12.448 1.00 87.56 87 ASN A CA 1
ATOM 634 C C . ASN A 1 87 ? 9.280 -10.093 -11.974 1.00 87.56 87 ASN A C 1
ATOM 636 O O . ASN A 1 87 ? 9.920 -9.045 -11.924 1.00 87.56 87 ASN A O 1
ATOM 640 N N . GLY A 1 88 ? 7.987 -10.129 -11.637 1.00 86.56 88 GLY A N 1
ATOM 641 C CA . GLY A 1 88 ? 7.194 -8.963 -11.235 1.00 86.56 88 GLY A CA 1
ATOM 642 C C . GLY A 1 88 ? 7.830 -8.107 -10.134 1.00 86.56 88 GLY A C 1
ATOM 643 O O . GLY A 1 88 ? 8.026 -6.911 -10.355 1.00 86.56 88 GLY A O 1
ATOM 644 N N . PRO A 1 89 ? 8.228 -8.689 -8.987 1.00 88.12 89 PRO A N 1
ATOM 645 C CA . PRO A 1 89 ? 8.902 -7.943 -7.925 1.00 88.12 89 PRO A CA 1
ATOM 646 C C . PRO A 1 89 ? 10.194 -7.261 -8.393 1.00 88.12 89 PRO A C 1
ATOM 648 O O . PRO A 1 89 ? 10.413 -6.090 -8.097 1.00 88.12 89 PRO A O 1
ATOM 651 N N . ALA A 1 90 ? 11.022 -7.954 -9.182 1.00 89.44 90 ALA A N 1
ATOM 652 C CA . ALA A 1 90 ? 12.267 -7.395 -9.708 1.00 89.44 90 ALA A CA 1
ATOM 653 C C . ALA A 1 90 ? 12.014 -6.203 -10.648 1.00 89.44 90 ALA A C 1
ATOM 655 O O . ALA A 1 90 ? 12.740 -5.213 -10.595 1.00 89.44 90 ALA A O 1
ATOM 656 N N . ARG A 1 91 ? 10.953 -6.265 -11.463 1.00 91.19 91 ARG A N 1
ATOM 657 C CA . ARG A 1 91 ? 10.535 -5.174 -12.360 1.00 91.19 91 ARG A CA 1
ATOM 658 C C . ARG A 1 91 ? 10.098 -3.932 -11.585 1.00 91.19 91 ARG A C 1
ATOM 660 O O . ARG A 1 91 ? 10.549 -2.833 -11.894 1.00 91.19 91 ARG A O 1
ATOM 667 N N . VAL A 1 92 ? 9.277 -4.104 -10.544 1.00 91.38 92 VAL A N 1
ATOM 668 C CA . VAL A 1 92 ? 8.851 -3.003 -9.659 1.00 91.38 92 VAL A CA 1
ATOM 669 C C . VAL A 1 92 ? 10.055 -2.366 -8.965 1.00 91.38 92 VAL A C 1
ATOM 671 O O . VAL A 1 92 ? 10.174 -1.142 -8.950 1.00 91.38 92 VAL A O 1
ATOM 674 N N . THR A 1 93 ? 10.981 -3.180 -8.452 1.00 91.88 93 THR A N 1
ATOM 675 C CA . THR A 1 93 ? 12.219 -2.686 -7.836 1.00 91.88 93 THR A CA 1
ATOM 676 C C . THR A 1 93 ? 13.073 -1.903 -8.831 1.00 91.88 93 THR A C 1
ATOM 678 O O . THR A 1 93 ? 13.505 -0.799 -8.512 1.00 91.88 93 THR A O 1
ATOM 681 N N . ALA A 1 94 ? 13.269 -2.416 -10.050 1.00 93.44 94 ALA A N 1
ATOM 682 C CA . ALA A 1 94 ? 14.058 -1.746 -11.084 1.00 93.44 94 ALA A CA 1
ATOM 683 C C . ALA A 1 94 ? 13.466 -0.385 -11.485 1.00 93.44 94 ALA A C 1
ATOM 685 O O . ALA A 1 94 ? 14.199 0.597 -11.603 1.00 93.44 94 ALA A O 1
ATOM 686 N N . LEU A 1 95 ? 12.139 -0.303 -11.638 1.00 94.19 95 LEU A N 1
ATOM 687 C CA . LEU A 1 95 ? 11.449 0.970 -11.857 1.00 94.19 95 LEU A CA 1
ATOM 688 C C . LEU A 1 95 ? 11.636 1.926 -10.679 1.00 94.19 95 LEU A C 1
ATOM 690 O O . LEU A 1 95 ? 11.850 3.116 -10.891 1.00 94.19 95 LEU A O 1
ATOM 694 N N . GLY A 1 96 ? 11.590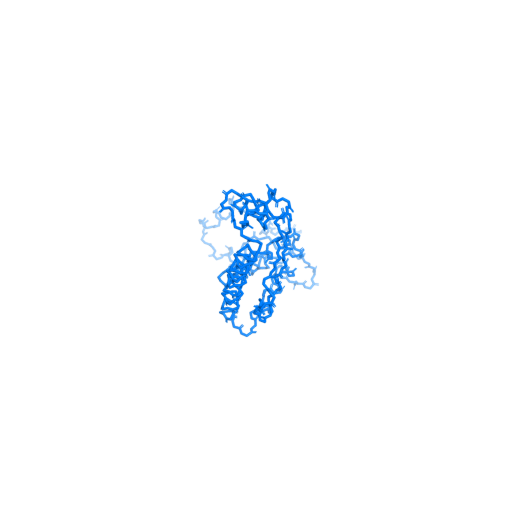 1.419 -9.446 1.00 93.88 96 GLY A N 1
ATOM 695 C CA . GLY A 1 96 ? 11.824 2.243 -8.269 1.00 93.88 96 GLY A CA 1
ATOM 696 C C . GLY A 1 96 ? 13.228 2.835 -8.232 1.00 93.88 96 GLY A C 1
ATOM 697 O O . GLY A 1 96 ? 13.371 4.041 -8.054 1.00 93.88 96 GLY A O 1
ATOM 698 N N . THR A 1 97 ? 14.250 2.024 -8.509 1.00 94.62 97 THR A N 1
ATOM 699 C CA . THR A 1 97 ? 15.634 2.499 -8.639 1.00 94.62 97 THR A CA 1
ATOM 700 C C . THR A 1 97 ? 15.783 3.525 -9.763 1.00 94.62 97 THR A C 1
ATOM 702 O O . THR A 1 97 ? 16.495 4.514 -9.603 1.00 94.62 97 THR A O 1
ATOM 705 N N . PHE A 1 98 ? 15.097 3.329 -10.892 1.00 92.94 98 PHE A N 1
ATOM 706 C CA . PHE A 1 98 ? 15.094 4.299 -11.985 1.00 92.94 98 PHE A CA 1
ATOM 707 C C . PHE A 1 98 ? 14.479 5.642 -11.564 1.00 92.94 98 PHE A C 1
ATOM 709 O O . PHE A 1 98 ? 15.065 6.691 -11.825 1.00 92.94 98 PHE A O 1
ATOM 716 N N . PHE A 1 99 ? 13.332 5.629 -10.880 1.00 94.62 99 PHE A N 1
ATOM 717 C CA . PHE A 1 99 ? 12.689 6.853 -10.397 1.00 94.62 99 PHE A CA 1
ATOM 718 C C . PHE A 1 99 ? 13.509 7.576 -9.327 1.00 94.62 99 PHE A C 1
ATOM 720 O O . PHE A 1 99 ? 13.574 8.804 -9.349 1.00 94.62 99 PHE A O 1
ATOM 727 N N . ASP A 1 100 ? 14.195 6.833 -8.458 1.00 93.38 100 ASP A N 1
ATOM 728 C CA . ASP A 1 100 ? 15.148 7.405 -7.504 1.00 93.38 100 ASP A CA 1
ATOM 729 C C . ASP A 1 100 ? 16.290 8.129 -8.226 1.00 93.38 100 ASP A C 1
ATOM 731 O O . ASP A 1 100 ? 16.605 9.272 -7.902 1.00 93.38 100 ASP A O 1
ATOM 735 N N . ALA A 1 101 ? 16.859 7.509 -9.264 1.00 91.50 101 ALA A N 1
ATOM 736 C CA . ALA A 1 101 ? 17.930 8.108 -10.059 1.00 91.50 101 ALA A CA 1
ATOM 737 C C . ALA A 1 101 ? 17.483 9.355 -10.845 1.00 91.50 101 ALA A C 1
ATOM 739 O O . ALA A 1 101 ? 18.298 10.238 -11.106 1.00 91.50 101 ALA A O 1
ATOM 740 N N . MET A 1 102 ? 16.201 9.448 -11.210 1.00 90.12 102 MET A N 1
ATOM 741 C CA . MET A 1 102 ? 15.629 10.639 -11.847 1.00 90.12 102 MET A CA 1
ATOM 742 C C . MET A 1 102 ? 15.238 11.749 -10.859 1.00 90.12 102 MET A C 1
ATOM 744 O O . MET A 1 102 ? 14.827 12.820 -11.301 1.00 90.12 102 MET A O 1
ATOM 748 N N . GLY A 1 103 ? 15.329 11.514 -9.546 1.00 92.38 103 GLY A N 1
ATOM 749 C CA . GLY A 1 103 ? 14.869 12.468 -8.535 1.00 92.38 103 GLY A CA 1
ATOM 750 C C . GLY A 1 103 ? 13.343 12.565 -8.424 1.00 92.38 103 GLY A C 1
ATOM 751 O O . GLY A 1 103 ? 12.834 13.613 -8.043 1.00 92.38 103 GLY A O 1
ATOM 752 N N . ALA A 1 104 ? 12.620 11.490 -8.759 1.00 93.00 104 ALA A N 1
ATOM 753 C CA . ALA A 1 104 ? 11.159 11.399 -8.658 1.00 93.00 104 ALA A CA 1
ATOM 754 C C . ALA A 1 104 ? 10.706 10.202 -7.787 1.00 93.00 104 ALA A C 1
ATOM 756 O O . ALA A 1 104 ? 9.932 9.356 -8.253 1.00 93.00 104 ALA A O 1
ATOM 757 N N . PRO A 1 105 ? 11.198 10.065 -6.538 1.00 93.06 105 PRO A N 1
ATOM 758 C CA . PRO A 1 105 ? 10.951 8.894 -5.690 1.00 93.06 105 PRO A CA 1
ATOM 759 C C . PRO A 1 105 ? 9.463 8.652 -5.378 1.00 93.06 105 PRO A C 1
ATOM 761 O O . PRO A 1 105 ? 9.069 7.522 -5.081 1.00 93.06 105 PRO A O 1
ATOM 764 N N . GLU A 1 106 ? 8.616 9.674 -5.470 1.00 92.19 106 GLU A N 1
ATOM 765 C CA . GLU A 1 106 ? 7.170 9.615 -5.235 1.00 92.19 106 GLU A CA 1
ATOM 766 C C . GLU A 1 106 ? 6.469 8.705 -6.254 1.00 92.19 106 GLU A C 1
ATOM 768 O O . GLU A 1 106 ? 5.490 8.034 -5.924 1.00 92.19 106 GLU A O 1
ATOM 773 N N . MET A 1 107 ? 7.023 8.586 -7.468 1.00 89.94 107 MET A N 1
ATOM 774 C CA . MET A 1 107 ? 6.492 7.721 -8.530 1.00 89.94 107 MET A CA 1
ATOM 775 C C . MET A 1 107 ? 6.456 6.243 -8.124 1.00 89.94 107 MET A C 1
ATOM 777 O O . MET A 1 107 ? 5.624 5.483 -8.621 1.00 89.94 107 MET A O 1
ATOM 781 N N . LYS A 1 108 ? 7.300 5.828 -7.170 1.00 90.25 108 LYS A N 1
ATOM 782 C CA . LYS A 1 108 ? 7.296 4.467 -6.609 1.00 90.25 108 LYS A CA 1
ATOM 783 C C . LYS A 1 108 ? 5.960 4.111 -5.970 1.00 90.25 108 LYS A C 1
ATOM 785 O O . LYS A 1 108 ? 5.507 2.975 -6.087 1.00 90.25 108 LYS A O 1
ATOM 790 N N . GLN A 1 109 ? 5.319 5.084 -5.323 1.00 88.44 109 GLN A N 1
ATOM 791 C CA . GLN A 1 109 ? 4.045 4.885 -4.631 1.00 88.44 109 GLN A CA 1
ATOM 792 C C . GLN A 1 109 ? 2.890 4.640 -5.608 1.00 88.44 109 GLN A C 1
ATOM 794 O O . GLN A 1 109 ? 1.873 4.072 -5.223 1.00 88.44 109 GLN A O 1
ATOM 799 N N . MET A 1 110 ? 3.055 5.014 -6.881 1.00 87.25 110 MET A N 1
ATOM 800 C CA . MET A 1 110 ? 2.043 4.818 -7.919 1.00 87.25 110 MET A CA 1
ATOM 801 C C . MET A 1 110 ? 2.068 3.411 -8.532 1.00 87.25 110 MET A C 1
ATOM 803 O O . MET A 1 110 ? 1.117 3.039 -9.214 1.00 87.25 110 MET A O 1
ATOM 807 N N . LEU A 1 111 ? 3.112 2.605 -8.300 1.00 89.31 111 LEU A N 1
ATOM 808 C CA . LEU A 1 111 ? 3.283 1.262 -8.882 1.00 89.31 111 LEU A CA 1
ATOM 809 C C . LEU A 1 111 ? 2.395 0.201 -8.198 1.00 89.31 111 LEU A C 1
ATOM 811 O O . LEU A 1 111 ? 2.874 -0.822 -7.713 1.00 89.31 111 LEU A O 1
ATOM 815 N N . VAL A 1 112 ? 1.087 0.458 -8.136 1.00 85.75 112 VAL A N 1
ATOM 816 C CA . VAL A 1 112 ? 0.114 -0.350 -7.381 1.00 85.75 112 VAL A CA 1
ATOM 817 C C . VAL A 1 112 ? -0.596 -1.415 -8.218 1.00 85.75 112 VAL A C 1
ATOM 819 O O . VAL A 1 112 ? -1.142 -2.358 -7.654 1.00 85.75 112 VAL A O 1
ATOM 822 N N . THR A 1 113 ? -0.573 -1.301 -9.550 1.00 89.75 113 THR A N 1
ATOM 823 C CA . THR A 1 113 ? -1.164 -2.291 -10.468 1.00 89.75 113 THR A CA 1
ATOM 824 C C . THR A 1 113 ? -0.177 -2.731 -11.539 1.00 89.75 113 THR A C 1
ATOM 826 O O . THR A 1 113 ? 0.743 -1.992 -11.906 1.00 89.75 113 THR A O 1
ATOM 829 N N . ALA A 1 114 ? -0.409 -3.914 -12.110 1.00 90.56 114 ALA A N 1
ATOM 830 C CA . ALA A 1 114 ? 0.391 -4.423 -13.216 1.00 90.56 114 ALA A CA 1
ATOM 831 C C . ALA A 1 114 ? 0.348 -3.493 -14.435 1.00 90.56 114 ALA A C 1
ATOM 833 O O . ALA A 1 114 ? 1.362 -3.290 -15.102 1.00 90.56 114 ALA A O 1
ATOM 834 N N . GLY A 1 115 ? -0.818 -2.897 -14.707 1.00 90.50 115 GLY A N 1
ATOM 835 C CA . GLY A 1 115 ? -0.996 -1.955 -15.810 1.00 90.50 115 GLY A CA 1
ATOM 836 C C . GLY A 1 115 ? -0.137 -0.699 -15.655 1.00 90.50 115 GLY A C 1
ATOM 837 O O . GLY A 1 115 ? 0.482 -0.262 -16.624 1.00 90.50 115 GLY A O 1
ATOM 838 N N . ILE A 1 116 ? -0.031 -0.157 -14.436 1.00 91.38 116 ILE A N 1
ATOM 839 C CA . ILE A 1 116 ? 0.821 1.011 -14.169 1.00 91.38 116 ILE A CA 1
ATOM 840 C C . ILE A 1 116 ? 2.301 0.648 -14.307 1.00 91.38 116 ILE A C 1
ATOM 842 O O . ILE A 1 116 ? 3.054 1.405 -14.912 1.00 91.38 116 ILE A O 1
ATOM 846 N N . VAL A 1 117 ? 2.718 -0.525 -13.822 1.00 92.69 117 VAL A N 1
ATOM 847 C CA . VAL A 1 117 ? 4.097 -1.016 -13.992 1.00 92.69 117 VAL A CA 1
ATOM 848 C C . VAL A 1 117 ? 4.453 -1.142 -15.474 1.00 92.69 117 VAL A C 1
ATOM 850 O O . VAL A 1 117 ? 5.468 -0.607 -15.908 1.00 92.69 117 VAL A O 1
ATOM 853 N N . GLN A 1 118 ? 3.586 -1.756 -16.282 1.00 92.56 118 GLN A N 1
ATOM 854 C CA . GLN A 1 118 ? 3.800 -1.868 -17.729 1.00 92.56 118 GLN A CA 1
ATOM 855 C C . GLN A 1 118 ? 3.829 -0.504 -18.434 1.00 92.56 118 GLN A C 1
ATOM 857 O O . GLN A 1 118 ? 4.589 -0.306 -19.383 1.00 92.56 118 GLN A O 1
ATOM 862 N N . ALA A 1 119 ? 2.996 0.447 -18.005 1.00 92.06 119 ALA A N 1
ATOM 863 C CA . ALA A 1 119 ? 3.012 1.804 -18.542 1.00 92.06 119 ALA A CA 1
ATOM 864 C C . ALA A 1 119 ? 4.321 2.529 -18.190 1.00 92.06 119 ALA A C 1
ATOM 866 O O . ALA A 1 119 ? 4.942 3.131 -19.067 1.00 92.06 119 ALA A O 1
ATOM 867 N N . ALA A 1 120 ? 4.775 2.416 -16.941 1.00 93.12 120 ALA A N 1
ATOM 868 C CA . ALA A 1 120 ? 6.041 2.969 -16.481 1.00 93.12 120 ALA A CA 1
ATOM 869 C C . ALA A 1 120 ? 7.224 2.387 -17.265 1.00 93.12 120 ALA A C 1
ATOM 871 O O . ALA A 1 120 ? 8.047 3.145 -17.765 1.00 93.12 120 ALA A O 1
ATOM 872 N N . GLU A 1 121 ? 7.273 1.072 -17.483 1.00 92.69 121 GLU A N 1
ATOM 873 C CA . GLU A 1 121 ? 8.315 0.436 -18.302 1.00 92.69 121 GLU A CA 1
ATOM 874 C C . GLU A 1 121 ? 8.367 0.979 -19.729 1.00 92.69 121 GLU A C 1
ATOM 876 O O . GLU A 1 121 ? 9.453 1.212 -20.251 1.00 92.69 121 GLU A O 1
ATOM 881 N N . LYS A 1 122 ? 7.214 1.234 -20.360 1.00 92.31 122 LYS A N 1
ATOM 882 C CA . LYS A 1 122 ? 7.167 1.853 -21.695 1.00 92.31 122 LYS A CA 1
ATOM 883 C C . LYS A 1 122 ? 7.724 3.276 -21.679 1.00 92.31 122 LYS A C 1
ATOM 885 O O . LYS A 1 122 ? 8.413 3.668 -22.621 1.00 92.31 122 LYS A O 1
ATOM 890 N N . ILE A 1 123 ? 7.449 4.042 -20.621 1.00 89.81 123 ILE A N 1
ATOM 891 C CA . ILE A 1 123 ? 8.012 5.387 -20.433 1.00 89.81 123 ILE A CA 1
ATOM 892 C C . ILE A 1 123 ? 9.532 5.301 -20.268 1.00 89.81 123 ILE A C 1
ATOM 894 O O . ILE A 1 123 ? 10.250 6.011 -20.969 1.00 89.81 123 ILE A O 1
ATOM 898 N N . VAL A 1 124 ? 10.025 4.401 -19.410 1.00 89.38 124 VAL A N 1
ATOM 899 C CA . VAL A 1 124 ? 11.465 4.180 -19.202 1.00 89.38 124 VAL A CA 1
ATOM 900 C C . VAL A 1 124 ? 12.147 3.752 -20.497 1.00 89.38 124 VAL A C 1
ATOM 902 O O . VAL A 1 124 ? 13.159 4.339 -20.869 1.00 89.38 124 VAL A O 1
ATOM 905 N N . ALA A 1 125 ? 11.572 2.795 -21.227 1.00 88.56 125 ALA A N 1
ATOM 906 C CA . ALA A 1 125 ? 12.105 2.335 -22.505 1.00 88.56 125 ALA A CA 1
ATOM 907 C C . ALA A 1 125 ? 12.216 3.486 -23.514 1.00 88.56 125 ALA A C 1
ATOM 909 O O . ALA A 1 125 ? 13.255 3.649 -24.148 1.00 88.56 125 ALA A O 1
ATOM 910 N N . LYS A 1 126 ? 11.184 4.338 -23.609 1.00 86.31 126 LYS A N 1
ATOM 911 C CA . LYS A 1 126 ? 11.201 5.526 -24.472 1.00 86.31 126 LYS A CA 1
ATOM 912 C C . LYS A 1 126 ? 12.221 6.571 -24.011 1.00 86.31 126 LYS A C 1
ATOM 914 O O . LYS A 1 126 ? 12.822 7.254 -24.835 1.00 86.31 126 LYS A O 1
ATOM 919 N N . PHE A 1 127 ? 12.398 6.749 -22.706 1.00 84.06 127 PHE A N 1
ATOM 920 C CA . PHE A 1 127 ? 13.392 7.670 -22.157 1.00 84.06 127 PHE A CA 1
ATOM 921 C C . PHE A 1 127 ? 14.816 7.194 -22.475 1.00 84.06 127 PHE A C 1
ATOM 923 O O . PHE A 1 127 ? 15.632 7.959 -22.979 1.00 84.06 127 PHE A O 1
ATOM 930 N N . GLN A 1 128 ? 15.092 5.907 -22.269 1.00 80.12 128 GLN A N 1
ATOM 931 C CA . GLN A 1 128 ? 16.391 5.301 -22.560 1.00 80.12 128 GLN A CA 1
ATOM 932 C C . GLN A 1 128 ? 16.695 5.273 -24.063 1.00 80.12 128 GLN A C 1
ATOM 934 O O . GLN A 1 128 ? 17.823 5.562 -24.459 1.00 80.12 128 GLN A O 1
ATOM 939 N N . SER A 1 129 ? 15.695 5.012 -24.911 1.00 75.81 129 SER A N 1
ATOM 940 C CA . SER A 1 129 ? 15.864 5.020 -26.370 1.00 75.81 129 SER A CA 1
ATOM 941 C C . SER A 1 129 ? 16.120 6.413 -26.953 1.00 75.81 129 SER A C 1
ATOM 943 O O . SER A 1 129 ? 16.553 6.518 -28.092 1.00 75.81 129 SER A O 1
ATOM 945 N N . GLN A 1 130 ? 15.832 7.486 -26.211 1.00 65.44 130 GLN A N 1
ATOM 946 C CA . GLN A 1 130 ? 16.156 8.860 -26.617 1.00 65.44 130 GLN A CA 1
ATOM 947 C C . GLN A 1 130 ? 17.599 9.259 -26.264 1.00 65.44 130 GLN A C 1
ATOM 949 O O . GLN A 1 130 ? 18.085 10.267 -26.764 1.00 65.44 130 GLN A O 1
ATOM 954 N N . GLY A 1 131 ? 18.282 8.488 -25.409 1.00 55.47 131 GLY A N 1
ATOM 955 C CA . GLY A 1 131 ? 19.646 8.766 -24.948 1.00 55.47 131 GLY A CA 1
ATOM 956 C C . GLY A 1 131 ? 20.722 7.833 -25.510 1.00 55.47 131 GLY A C 1
ATOM 957 O O . GLY A 1 131 ? 21.892 7.985 -25.150 1.00 55.47 131 GLY A O 1
ATOM 958 N N . SER A 1 132 ? 20.366 6.865 -26.363 1.00 44.78 132 SER A N 1
ATOM 959 C CA . SER A 1 132 ? 21.323 5.934 -26.967 1.00 44.78 132 SER A CA 1
ATOM 960 C C . SER A 1 132 ? 22.065 6.564 -28.149 1.00 44.78 132 SER A C 1
ATOM 962 O O . SER A 1 132 ? 21.950 6.093 -29.278 1.00 44.78 132 SER A O 1
ATOM 964 N N . ALA A 1 133 ? 22.877 7.585 -27.873 1.00 46.25 133 ALA A N 1
ATOM 965 C CA . ALA A 1 133 ? 23.937 7.974 -28.791 1.00 46.25 133 ALA A CA 1
ATOM 966 C C . ALA A 1 133 ? 24.803 6.740 -29.078 1.00 46.25 133 ALA A C 1
ATOM 968 O O . ALA A 1 133 ? 25.367 6.139 -28.156 1.00 46.25 133 ALA A O 1
ATOM 969 N N . THR A 1 134 ? 24.888 6.343 -30.348 1.00 38.69 134 THR A N 1
ATOM 970 C CA . THR A 1 134 ? 25.751 5.238 -30.784 1.00 38.69 134 THR A CA 1
ATOM 971 C C . THR A 1 134 ? 27.188 5.540 -30.362 1.00 38.69 134 THR A C 1
ATOM 973 O O . THR A 1 134 ? 27.757 6.565 -30.735 1.00 38.69 134 THR A O 1
ATOM 976 N N . PHE A 1 135 ? 27.783 4.661 -29.555 1.00 37.12 135 PHE A N 1
ATOM 977 C CA . PHE A 1 135 ? 29.169 4.803 -29.124 1.00 37.12 135 PHE A CA 1
ATOM 978 C C . PHE A 1 135 ? 30.081 4.441 -30.303 1.00 37.12 135 PHE A C 1
ATOM 980 O O . PHE A 1 135 ? 30.211 3.267 -30.646 1.00 37.12 135 PHE A O 1
ATOM 987 N N . SER A 1 136 ? 30.692 5.436 -30.949 1.00 51.22 136 SER A N 1
ATOM 988 C CA . SER A 1 136 ? 31.808 5.209 -31.870 1.00 51.22 136 SER A CA 1
ATOM 989 C C . SER A 1 136 ? 33.133 5.477 -31.150 1.00 51.22 136 SER A C 1
ATOM 991 O O . SER A 1 136 ? 33.189 6.196 -30.149 1.00 51.22 136 SER A O 1
ATOM 993 N N . GLN A 1 137 ? 34.212 4.873 -31.650 1.00 44.09 137 GLN A N 1
ATOM 994 C CA . GLN A 1 137 ? 35.553 4.837 -31.045 1.00 44.09 137 GLN A CA 1
ATOM 995 C C . GLN A 1 137 ? 36.203 6.226 -30.819 1.00 44.09 137 GLN A C 1
ATOM 997 O O . GLN A 1 137 ? 37.301 6.307 -30.276 1.00 44.09 137 GLN A O 1
ATOM 1002 N N . SER A 1 138 ? 35.539 7.322 -31.200 1.00 49.72 138 SER A N 1
ATOM 1003 C CA . SER A 1 138 ? 36.034 8.702 -31.106 1.00 49.72 138 SER A CA 1
ATOM 1004 C C . SER A 1 138 ? 35.264 9.594 -30.114 1.00 49.72 138 SER A C 1
ATOM 1006 O O . SER A 1 138 ? 35.491 10.800 -30.089 1.00 49.72 138 SER A O 1
ATOM 1008 N N . GLY A 1 139 ? 34.397 9.028 -29.264 1.00 46.22 139 GLY A N 1
ATOM 1009 C CA . GLY A 1 139 ? 33.681 9.749 -28.198 1.00 46.22 139 GLY A CA 1
ATOM 1010 C C . GLY A 1 139 ? 32.164 9.836 -28.414 1.00 46.22 139 GLY A C 1
ATOM 1011 O O . GLY A 1 139 ? 31.652 9.467 -29.469 1.00 46.22 139 GLY A O 1
ATOM 1012 N N . ARG A 1 140 ? 31.423 10.303 -27.391 1.00 43.16 140 ARG A N 1
ATOM 1013 C CA . ARG A 1 140 ? 29.964 10.507 -27.483 1.00 43.16 140 ARG A CA 1
ATOM 1014 C C . ARG A 1 140 ? 29.675 11.620 -28.490 1.00 43.16 140 ARG A C 1
ATOM 1016 O O . ARG A 1 140 ? 29.857 12.793 -28.176 1.00 43.16 140 ARG A O 1
ATOM 1023 N N . VAL A 1 141 ? 29.196 11.257 -29.674 1.00 47.78 141 VAL A N 1
ATOM 1024 C CA . VAL A 1 141 ? 28.540 12.213 -30.570 1.00 47.78 141 VAL A CA 1
ATOM 1025 C C . VAL A 1 141 ? 27.178 12.525 -29.943 1.00 47.78 141 VAL A C 1
ATOM 1027 O O . VAL A 1 141 ? 26.447 11.579 -29.647 1.00 47.78 141 VAL A O 1
ATOM 1030 N N . PRO A 1 142 ? 26.825 13.792 -29.664 1.00 42.34 142 PRO A N 1
ATOM 1031 C CA . PRO A 1 142 ? 25.481 14.125 -29.219 1.00 42.34 142 PRO A CA 1
ATOM 1032 C C . PRO A 1 142 ? 24.494 13.622 -30.266 1.00 42.34 142 PRO A C 1
ATOM 1034 O O . PRO A 1 142 ? 24.571 14.026 -31.428 1.00 42.34 142 PRO A O 1
ATOM 1037 N N . ASP A 1 143 ? 23.599 12.724 -29.862 1.00 45.66 143 ASP A N 1
ATOM 1038 C CA . ASP A 1 143 ? 22.521 12.286 -30.731 1.00 45.66 143 ASP A CA 1
ATOM 1039 C C . ASP A 1 143 ? 21.641 13.507 -30.976 1.00 45.66 143 ASP A C 1
ATOM 1041 O O . ASP A 1 143 ? 20.979 14.024 -30.071 1.00 45.66 143 ASP A O 1
ATOM 1045 N N . ALA A 1 144 ? 21.697 14.039 -32.190 1.00 48.94 144 ALA A N 1
ATOM 1046 C CA . ALA A 1 144 ? 20.786 15.079 -32.606 1.00 48.94 144 ALA A CA 1
ATOM 1047 C C . ALA A 1 144 ? 19.438 14.405 -32.866 1.00 48.94 144 ALA A C 1
ATOM 1049 O O . ALA A 1 144 ? 19.088 14.113 -34.010 1.00 48.94 144 ALA A O 1
ATOM 1050 N N . GLY A 1 145 ? 18.721 14.103 -31.781 1.00 48.59 145 GLY A N 1
ATOM 1051 C CA . GLY A 1 145 ? 17.414 13.465 -31.822 1.00 48.59 145 GLY A CA 1
ATOM 1052 C C . GLY A 1 145 ? 16.532 14.120 -32.886 1.00 48.59 145 GLY A C 1
ATOM 1053 O O . GLY A 1 145 ? 16.294 15.326 -32.854 1.00 48.59 145 GLY A O 1
ATOM 1054 N N . GLY A 1 146 ? 16.095 13.317 -33.857 1.00 58.56 146 GLY A N 1
ATOM 1055 C CA . GLY A 1 146 ? 15.226 13.742 -34.958 1.00 58.56 146 GLY A CA 1
ATOM 1056 C C . GLY A 1 146 ? 15.919 14.024 -36.296 1.00 58.56 146 GLY A C 1
AT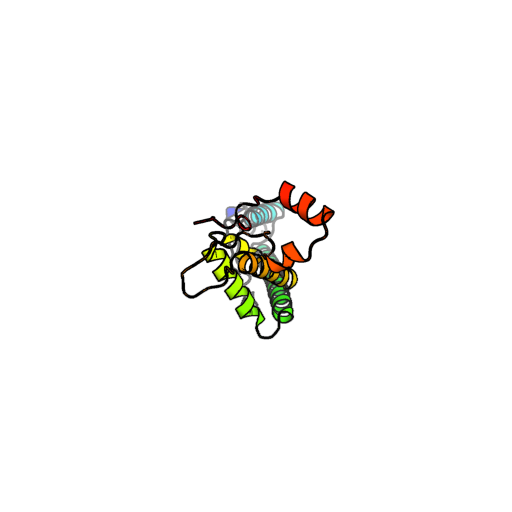OM 1057 O O . GLY A 1 146 ? 15.217 14.192 -37.291 1.00 58.56 146 GLY A O 1
ATOM 1058 N N . LYS A 1 147 ? 17.256 14.037 -36.370 1.00 69.75 147 LYS A N 1
ATOM 1059 C CA . LYS A 1 147 ? 17.966 14.225 -37.645 1.00 69.75 147 LYS A CA 1
ATOM 1060 C C . LYS A 1 147 ? 18.096 12.902 -38.409 1.00 69.75 147 LYS A C 1
ATOM 1062 O O . LYS A 1 147 ? 18.440 11.874 -37.833 1.00 69.75 147 LYS A O 1
ATOM 1067 N N . VAL A 1 148 ? 17.796 12.914 -39.709 1.00 77.44 148 VAL A N 1
ATOM 1068 C CA . VAL A 1 148 ? 17.951 11.729 -40.571 1.00 77.44 148 VAL A CA 1
ATOM 1069 C C . VAL A 1 148 ? 19.410 11.547 -40.987 1.00 77.44 148 VAL A C 1
ATOM 1071 O O . VAL A 1 148 ? 20.139 12.530 -41.120 1.00 77.44 148 VAL A O 1
ATOM 1074 N N . SER A 1 149 ? 19.830 10.300 -41.224 1.00 78.62 149 SER A N 1
ATOM 1075 C CA . SER A 1 149 ? 21.170 10.013 -41.754 1.00 78.62 149 SER A CA 1
ATOM 1076 C C . SER A 1 149 ? 21.354 10.586 -43.167 1.00 78.62 149 SER A C 1
ATOM 1078 O O . SER A 1 149 ? 20.375 10.857 -43.871 1.00 78.62 149 SER A O 1
ATOM 1080 N N . GLU A 1 150 ? 22.602 10.745 -43.614 1.00 75.56 150 GLU A N 1
ATOM 1081 C CA . GLU A 1 150 ? 22.918 11.252 -44.959 1.00 75.56 150 GLU A CA 1
ATOM 1082 C C . GLU A 1 150 ? 22.345 10.340 -46.057 1.00 75.56 150 GLU A C 1
ATOM 1084 O O . GLU A 1 150 ? 21.780 10.816 -47.042 1.00 75.56 150 GLU A O 1
ATOM 1089 N N . GLU A 1 151 ? 22.366 9.021 -45.849 1.00 74.06 151 GLU A N 1
ATOM 1090 C CA . GLU A 1 151 ? 21.794 8.039 -46.773 1.00 74.06 151 GLU A CA 1
ATOM 1091 C C . GLU A 1 151 ? 20.265 8.112 -46.820 1.00 74.06 151 GLU A C 1
ATOM 1093 O O . GLU A 1 151 ? 19.663 7.924 -47.880 1.00 74.06 151 GLU A O 1
ATOM 1098 N N . ALA A 1 152 ? 19.621 8.379 -45.681 1.00 77.81 152 ALA A N 1
ATOM 1099 C CA . ALA A 1 152 ? 18.178 8.576 -45.616 1.00 77.81 152 ALA A CA 1
ATOM 1100 C C . ALA A 1 152 ? 17.774 9.895 -46.294 1.00 77.81 152 ALA A C 1
ATOM 1102 O O . ALA A 1 152 ? 16.831 9.907 -47.085 1.00 77.81 152 ALA A O 1
ATOM 1103 N N . TYR A 1 153 ? 18.530 10.974 -46.076 1.00 81.44 153 TYR A N 1
ATOM 1104 C CA . TYR A 1 153 ? 18.335 12.266 -46.739 1.00 81.44 153 TYR A CA 1
ATOM 1105 C C . TYR A 1 153 ? 18.521 12.168 -48.263 1.00 81.44 153 TYR A C 1
ATOM 1107 O O . TYR A 1 153 ? 17.727 12.709 -49.040 1.00 81.44 153 TYR A O 1
ATOM 1115 N N . ALA A 1 154 ? 19.517 11.402 -48.719 1.00 82.25 154 ALA A N 1
ATOM 1116 C CA . ALA A 1 154 ? 19.758 11.147 -50.137 1.00 82.25 154 ALA A CA 1
ATOM 1117 C C . ALA A 1 154 ? 18.595 10.399 -50.815 1.00 82.25 154 ALA A C 1
ATOM 1119 O O . ALA A 1 154 ? 18.319 10.634 -51.991 1.00 82.25 154 ALA A O 1
ATOM 1120 N N . LYS A 1 155 ? 17.864 9.556 -50.078 1.00 86.62 155 LYS A N 1
ATOM 1121 C CA . LYS A 1 155 ? 16.701 8.809 -50.590 1.00 86.62 155 LYS A CA 1
ATOM 1122 C C . LYS A 1 155 ? 15.380 9.582 -50.519 1.00 86.62 155 LYS A C 1
ATOM 1124 O O . LYS A 1 155 ? 14.387 9.119 -51.075 1.00 86.62 155 LYS A O 1
ATOM 1129 N N . MET A 1 156 ? 15.347 10.743 -49.864 1.00 84.69 156 MET A N 1
ATOM 1130 C CA . MET A 1 156 ? 14.148 11.581 -49.796 1.00 84.69 156 MET A CA 1
ATOM 1131 C C . MET A 1 156 ? 13.828 12.237 -51.138 1.00 84.69 156 MET A C 1
ATOM 1133 O O . MET A 1 156 ? 14.718 12.683 -51.868 1.00 84.69 156 MET A O 1
ATOM 1137 N N . SER A 1 157 ? 12.531 12.367 -51.416 1.00 88.12 157 SER A N 1
ATOM 1138 C CA . SER A 1 157 ? 12.038 13.190 -52.519 1.00 88.12 157 SER A CA 1
ATOM 1139 C C . SER A 1 157 ? 12.349 14.680 -52.287 1.00 88.12 157 SER A C 1
ATOM 1141 O O . SER A 1 157 ? 12.531 15.107 -51.141 1.00 88.12 157 SER A O 1
ATOM 1143 N N . PRO A 1 158 ? 12.364 15.513 -53.344 1.00 85.69 158 PRO A N 1
ATOM 1144 C CA . PRO A 1 158 ? 12.622 16.948 -53.211 1.00 85.69 158 PRO A CA 1
ATOM 1145 C C . PRO A 1 158 ? 11.691 17.667 -52.219 1.00 85.69 158 PRO A C 1
ATOM 1147 O O . PRO A 1 158 ? 12.154 18.509 -51.455 1.00 85.69 158 PRO A O 1
ATOM 1150 N N . ALA A 1 159 ? 10.406 17.295 -52.174 1.00 83.88 159 ALA A N 1
ATOM 1151 C CA . ALA A 1 159 ? 9.441 17.848 -51.219 1.00 83.88 159 ALA A CA 1
ATOM 1152 C C . ALA A 1 159 ? 9.793 17.487 -49.765 1.00 83.88 159 ALA A C 1
ATOM 1154 O O . ALA A 1 159 ? 9.821 18.355 -48.897 1.00 83.88 159 ALA A O 1
ATOM 1155 N N . GLN A 1 160 ? 10.161 16.228 -49.514 1.00 82.69 160 GLN A N 1
ATOM 1156 C CA . GLN A 1 160 ? 10.554 15.760 -48.181 1.00 82.69 160 GLN A CA 1
ATOM 1157 C C . GLN A 1 160 ? 11.837 16.433 -47.683 1.00 82.69 160 GLN A C 1
ATOM 1159 O O . GLN A 1 160 ? 11.933 16.776 -46.507 1.00 82.69 160 GLN A O 1
ATOM 1164 N N . ARG A 1 161 ? 12.809 16.678 -48.571 1.00 84.44 161 ARG A N 1
ATOM 1165 C CA . ARG A 1 161 ? 14.026 17.423 -48.213 1.00 84.44 161 ARG A CA 1
ATOM 1166 C C . ARG A 1 161 ? 13.724 18.870 -47.834 1.00 84.44 161 ARG A C 1
ATOM 1168 O O . ARG A 1 161 ? 14.368 19.407 -46.936 1.00 84.44 161 ARG A O 1
ATOM 1175 N N . LEU A 1 162 ? 12.756 19.491 -48.504 1.00 83.19 162 LEU A N 1
ATOM 1176 C CA . LEU A 1 162 ? 12.358 20.872 -48.253 1.00 83.19 162 LEU A CA 1
ATOM 1177 C C . LEU A 1 162 ? 11.623 21.014 -46.914 1.00 83.19 162 LEU A C 1
ATOM 1179 O O . LEU A 1 162 ? 11.918 21.934 -46.155 1.00 83.19 162 LEU A O 1
ATOM 1183 N N . ASP A 1 163 ? 10.731 20.080 -46.587 1.00 84.12 163 ASP A N 1
ATOM 1184 C CA . ASP A 1 163 ? 10.071 20.056 -45.278 1.00 84.12 163 ASP A CA 1
ATOM 1185 C C . ASP A 1 163 ? 11.057 19.758 -44.144 1.00 84.12 163 ASP A C 1
ATOM 1187 O O . ASP A 1 163 ? 11.029 20.426 -43.110 1.00 84.12 163 ASP A O 1
ATOM 1191 N N . TYR A 1 164 ? 12.005 18.847 -44.368 1.00 83.94 164 TYR A N 1
ATOM 1192 C CA . TYR A 1 164 ? 13.084 18.584 -43.420 1.00 83.94 164 TYR A CA 1
ATOM 1193 C C . TYR A 1 164 ? 13.966 19.824 -43.182 1.00 83.94 164 TYR A C 1
ATOM 1195 O O . TYR A 1 164 ? 14.266 20.153 -42.037 1.00 83.94 164 TYR A O 1
ATOM 1203 N N . ALA A 1 165 ? 14.316 20.568 -44.240 1.00 83.12 165 ALA A N 1
ATOM 1204 C CA . ALA A 1 165 ? 15.118 21.794 -44.150 1.00 83.12 165 ALA A CA 1
ATOM 1205 C C . ALA A 1 165 ? 14.453 22.915 -43.338 1.00 83.12 165 ALA A C 1
ATOM 1207 O O . ALA A 1 165 ? 15.140 23.784 -42.808 1.00 83.12 165 ALA A O 1
ATOM 1208 N N . ARG A 1 166 ? 13.117 22.922 -43.260 1.00 82.69 166 ARG A N 1
ATOM 1209 C CA . ARG A 1 166 ? 12.356 23.887 -42.451 1.00 82.69 166 ARG A CA 1
ATOM 1210 C C . ARG A 1 166 ? 12.356 23.534 -40.967 1.00 82.69 166 ARG A C 1
ATOM 1212 O O . ARG A 1 166 ? 12.166 24.417 -40.138 1.00 82.69 166 ARG A O 1
ATOM 1219 N N . GLN A 1 167 ? 12.515 22.253 -40.646 1.00 78.88 167 GLN A N 1
ATOM 1220 C CA . GLN A 1 167 ? 12.438 21.733 -39.283 1.00 78.88 167 GLN A CA 1
ATOM 1221 C C . GLN A 1 167 ? 13.817 21.582 -38.632 1.00 78.88 167 GLN A C 1
ATOM 1223 O O . GLN A 1 167 ? 13.928 21.692 -37.413 1.00 78.88 167 GLN A O 1
ATOM 1228 N N . PHE A 1 168 ? 14.865 21.350 -39.426 1.00 78.88 168 PHE A N 1
ATOM 1229 C CA . PHE A 1 168 ? 16.203 21.045 -38.930 1.00 78.88 168 PHE A CA 1
ATOM 1230 C C . PHE A 1 168 ? 17.289 21.810 -39.692 1.00 78.88 168 PHE A C 1
ATOM 1232 O O . PHE A 1 168 ? 17.237 21.950 -40.913 1.00 78.88 168 PHE A O 1
ATOM 1239 N N . ASP A 1 169 ? 18.317 22.254 -38.961 1.00 76.50 169 ASP A N 1
ATOM 1240 C CA . ASP A 1 169 ? 19.514 22.862 -39.547 1.00 76.50 169 ASP A CA 1
ATOM 1241 C C . ASP A 1 169 ? 20.288 21.849 -40.412 1.00 76.50 169 ASP A C 1
ATOM 1243 O O . ASP A 1 169 ? 20.576 20.719 -39.995 1.00 76.50 169 ASP A O 1
ATOM 1247 N N . GLN A 1 170 ? 20.641 22.292 -41.617 1.00 78.38 170 GLN A N 1
ATOM 1248 C CA . GLN A 1 170 ? 21.294 21.518 -42.666 1.00 78.38 170 GLN A CA 1
ATOM 1249 C C . GLN A 1 170 ? 22.824 21.545 -42.587 1.00 78.38 170 GLN A C 1
ATOM 1251 O O . GLN A 1 170 ? 23.481 20.924 -43.425 1.00 78.38 170 GLN A O 1
ATOM 1256 N N . ALA A 1 171 ? 23.408 22.204 -41.579 1.00 76.25 171 ALA A N 1
ATOM 1257 C CA . ALA A 1 171 ? 24.855 22.248 -41.356 1.00 76.25 171 ALA A CA 1
ATOM 1258 C C . ALA A 1 171 ? 25.525 20.856 -41.356 1.00 76.25 171 ALA A C 1
ATOM 1260 O O . ALA A 1 171 ? 26.679 20.726 -41.748 1.00 76.25 171 ALA A O 1
ATOM 1261 N N . GLN A 1 172 ? 24.792 19.801 -40.984 1.00 70.56 172 GLN A N 1
ATOM 1262 C CA . GLN A 1 172 ? 25.284 18.416 -40.983 1.00 70.56 172 GLN A CA 1
ATOM 1263 C C . GLN A 1 172 ? 25.545 17.818 -42.379 1.00 70.56 172 GLN A C 1
ATOM 1265 O O . GLN A 1 172 ? 26.303 16.862 -42.483 1.00 70.56 172 GLN A O 1
ATOM 1270 N N . PHE A 1 173 ? 24.939 18.359 -43.443 1.00 74.38 173 PHE A N 1
ATOM 1271 C CA . PHE A 1 173 ? 25.136 17.889 -44.826 1.00 74.38 173 PHE A CA 1
ATOM 1272 C C . PHE A 1 173 ? 26.042 18.812 -45.644 1.00 74.38 173 PHE A C 1
ATOM 1274 O O . PHE A 1 173 ? 26.379 18.519 -46.791 1.00 74.38 173 PHE A O 1
ATOM 1281 N N . GLN A 1 174 ? 26.442 19.945 -45.070 1.00 73.19 174 GLN A N 1
ATOM 1282 C CA . GLN A 1 174 ? 27.402 20.839 -45.693 1.00 73.19 174 GLN A CA 1
ATOM 1283 C C . GLN A 1 174 ? 28.801 20.313 -45.372 1.00 73.19 174 GLN A C 1
ATOM 1285 O O . GLN A 1 174 ? 29.341 20.557 -44.293 1.00 73.19 174 GLN A O 1
ATOM 1290 N N . LYS A 1 175 ? 29.398 19.555 -46.300 1.00 56.56 175 LYS A N 1
ATOM 1291 C CA . LYS A 1 175 ? 30.821 19.207 -46.207 1.00 56.56 175 LYS A CA 1
ATOM 1292 C C . LYS A 1 175 ? 31.618 20.502 -46.038 1.00 56.56 175 LYS A C 1
ATOM 1294 O O . LYS A 1 175 ? 31.552 21.373 -46.903 1.00 56.56 175 LYS A O 1
ATOM 1299 N N . LYS A 1 176 ? 32.379 20.622 -44.943 1.00 49.41 176 LYS A N 1
ATOM 1300 C CA . LYS A 1 176 ? 33.447 21.623 -44.843 1.00 49.41 176 LYS A CA 1
ATOM 1301 C C . LYS A 1 176 ? 34.424 21.342 -45.980 1.00 49.41 176 LYS A C 1
ATOM 1303 O O . LYS A 1 176 ? 35.182 20.378 -45.910 1.00 49.41 176 LYS A O 1
ATOM 1308 N N . SER A 1 177 ? 34.368 22.154 -47.026 1.00 46.06 177 SER A N 1
ATOM 1309 C CA . SER A 1 177 ? 35.462 22.267 -47.980 1.00 46.06 177 SER A CA 1
ATOM 1310 C C . SER A 1 177 ? 36.689 22.709 -47.185 1.00 46.06 177 SER A C 1
ATOM 1312 O O . SER A 1 177 ? 36.673 23.788 -46.589 1.00 46.06 177 SER A O 1
ATOM 1314 N N . ALA A 1 178 ? 37.677 21.823 -47.081 1.00 39.16 178 ALA A N 1
ATOM 1315 C CA . ALA A 1 178 ? 39.036 22.200 -46.718 1.00 39.16 178 ALA A CA 1
ATOM 1316 C C . ALA A 1 178 ? 39.686 22.918 -47.906 1.00 39.16 178 ALA A C 1
ATOM 1318 O O . ALA A 1 178 ? 39.365 22.531 -49.055 1.00 39.16 178 ALA A O 1
#

pLDDT: mean 78.54, std 14.37, range [37.12, 94.62]

Secondary structure (DSSP, 8-state):
--GGGS-SSGGGS-----TT-PPPTT------TTSHHHHHHHHHHHHHT--HHHHHHHHHHHHHHHHHHHHHHHHHHHHHHHHT-TTHHHHHHHHHHHHHHTT-GGGGGG--SHHHHHHHHHHHHHHHHTS----BTTB-----TTPPPHHHHHHS-HHHHHHHHHHS-GGGGS----

Radius of gyration: 32.15 Å; chains: 1; bounding box: 68×38×94 Å

Sequence (178 aa):
MRRAALAQKPEDVKIELPKDFQVPQGVEFKIDPAKPEFAKLQAAAVKHGLSSEAVSDLVGVYAETVVGSEATIAAAKAAEVAKLGANGPARVTALGTFFDAMGAPEMKQMLVTAGIVQAAEKIVAKFQSQGSATFSQSGRVPDAGGKVSEEAYAKMSPAQRLDYARQFDQAQFQKKSA

Foldseek 3Di:
DPLVQFDQALVVQDADAPPPQDQPPPDDDDDDCVDVVSSVLSVVCNVVRNGSVNNNVVSSVVSVVVSVVVVVLVVLQVVQLVVLPPCSVVLLVVLCVVCVVVVNNVVSVVPRGVVSSVVSVVVVVVVVVQQCQPDDPPDRDPPPPPDDDPVVLVPDDPVRVVVVVVVDPPPVVPPPDD